Protein AF-A0ABD5SDT8-F1 (afdb_monomer_lite)

Foldseek 3Di:
DAQVLCVLLVVLVWDWDHDPAQKIFTADDPQLVVVLVVVVDPWDADPVGTIMDGRPPVCDPVNSVVSSVSSSVRHD

Secondary structure (DSSP, 8-state):
-HHHH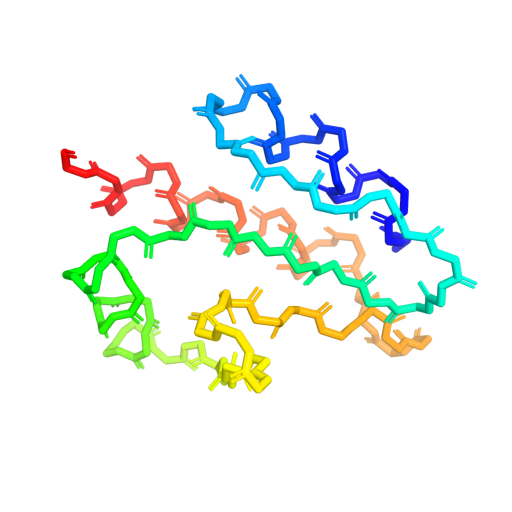HHHHHHTT--EE--SSSEEEE---HHHHHHHHHTT---EE-TTS-EEEE--TT--HHHHHHHHHHHHHH--

InterPro domains:
  IPR015422 Pyridoxal phosphate-dependent transferase, small domain [G3DSA:3.90.1150.10] (1-76)
  IPR015424 Pyridoxal phosphate-dependent transferase [SSF53383] (2-73)

Organism: NCBI:txid175631

Structure (mmCIF, N/CA/C/O backbone):
data_AF-A0ABD5SDT8-F1
#
_entry.id   AF-A0ABD5SDT8-F1
#
loop_
_atom_site.group_PDB
_atom_site.id
_atom_site.type_symbol
_atom_site.label_atom_id
_atom_site.label_alt_id
_atom_site.label_comp_id
_atom_site.label_asym_id
_atom_site.label_entity_id
_atom_site.label_seq_id
_atom_site.pdbx_PDB_ins_code
_atom_site.Cartn_x
_atom_site.Cartn_y
_atom_site.Cartn_z
_atom_site.occupancy
_atom_site.B_iso_or_equiv
_atom_site.auth_seq_id
_atom_site.auth_comp_id
_atom_site.auth_asym_id
_atom_site.auth_atom_id
_atom_site.pdbx_PDB_model_num
ATOM 1 N N . ASP A 1 1 ? 5.773 -4.123 -9.246 1.00 88.31 1 ASP A N 1
ATOM 2 C CA . ASP A 1 1 ? 5.844 -3.010 -10.203 1.00 88.31 1 ASP A CA 1
ATOM 3 C C . ASP A 1 1 ? 5.189 -1.822 -9.526 1.00 88.31 1 ASP A C 1
ATOM 5 O O . ASP A 1 1 ? 4.069 -1.985 -9.047 1.00 88.31 1 ASP A O 1
ATOM 9 N N . ALA A 1 2 ? 5.936 -0.729 -9.369 1.00 94.38 2 ALA A N 1
ATOM 10 C CA . ALA A 1 2 ? 5.505 0.441 -8.611 1.00 94.38 2 ALA A CA 1
ATOM 11 C C . ALA A 1 2 ? 4.366 1.179 -9.322 1.00 94.38 2 ALA A C 1
ATOM 13 O O . ALA A 1 2 ? 3.404 1.549 -8.662 1.00 94.38 2 ALA A O 1
ATOM 14 N N . THR A 1 3 ? 4.420 1.289 -10.654 1.00 94.62 3 THR A N 1
ATOM 15 C CA . THR A 1 3 ? 3.361 1.923 -11.451 1.00 94.62 3 THR A CA 1
ATOM 16 C C . THR A 1 3 ? 2.040 1.189 -11.269 1.00 94.62 3 THR A C 1
ATOM 18 O O . THR A 1 3 ? 1.044 1.790 -10.896 1.00 94.62 3 THR A O 1
ATOM 21 N N . TRP A 1 4 ? 2.052 -0.142 -11.390 1.00 95.69 4 TRP A N 1
ATOM 22 C CA . TRP A 1 4 ? 0.833 -0.920 -11.169 1.00 95.69 4 TRP A CA 1
ATOM 23 C C . TRP A 1 4 ? 0.278 -0.769 -9.749 1.00 95.69 4 TRP A C 1
ATOM 25 O O . TRP A 1 4 ? -0.930 -0.699 -9.573 1.00 95.69 4 TRP A O 1
ATOM 35 N N . LEU A 1 5 ? 1.136 -0.750 -8.723 1.00 96.75 5 LEU A N 1
ATOM 36 C CA . LEU A 1 5 ? 0.651 -0.560 -7.357 1.00 96.75 5 LEU A CA 1
ATOM 37 C C . LEU A 1 5 ? 0.027 0.831 -7.184 1.00 96.75 5 LEU A C 1
ATOM 39 O O . LEU A 1 5 ? -1.006 0.936 -6.532 1.00 96.75 5 LEU A O 1
ATOM 43 N N . ALA A 1 6 ? 0.638 1.868 -7.761 1.00 97.06 6 ALA A N 1
ATOM 44 C CA . ALA A 1 6 ? 0.100 3.222 -7.731 1.00 97.06 6 ALA A CA 1
ATOM 45 C C . ALA A 1 6 ? -1.304 3.279 -8.352 1.00 97.06 6 ALA A C 1
ATOM 47 O O . ALA A 1 6 ? -2.219 3.779 -7.704 1.00 97.06 6 ALA A O 1
ATOM 48 N N . ASP A 1 7 ? -1.497 2.677 -9.529 1.00 96.81 7 ASP A N 1
ATOM 49 C CA . ASP A 1 7 ? -2.800 2.638 -10.208 1.00 96.81 7 ASP A CA 1
ATOM 50 C C . ASP A 1 7 ? -3.889 1.977 -9.346 1.00 96.81 7 ASP A C 1
ATOM 52 O O . ASP A 1 7 ? -5.004 2.486 -9.231 1.00 96.81 7 ASP A O 1
ATOM 56 N N . GLU A 1 8 ? -3.574 0.849 -8.704 1.00 97.81 8 GLU A N 1
ATOM 57 C CA . GLU A 1 8 ? -4.535 0.122 -7.864 1.00 97.81 8 GLU A CA 1
ATOM 58 C C . GLU A 1 8 ? -4.871 0.892 -6.579 1.00 97.81 8 GLU A C 1
ATOM 60 O O . GLU A 1 8 ? -6.019 0.904 -6.141 1.00 97.81 8 GLU A O 1
ATOM 65 N N . VAL A 1 9 ? -3.886 1.561 -5.976 1.00 96.38 9 VAL A N 1
ATOM 66 C CA . VAL A 1 9 ? -4.098 2.389 -4.781 1.00 96.38 9 VAL A CA 1
ATOM 67 C C . VAL A 1 9 ? -4.945 3.624 -5.111 1.00 96.38 9 VAL A C 1
ATOM 69 O O . VAL A 1 9 ? -5.864 3.947 -4.357 1.00 96.38 9 VAL A O 1
ATOM 72 N N . VAL A 1 10 ? -4.711 4.258 -6.265 1.00 96.44 10 VAL A N 1
ATOM 73 C CA . VAL A 1 10 ? -5.562 5.345 -6.777 1.00 96.44 10 VAL A CA 1
ATOM 74 C C . VAL A 1 10 ? -6.987 4.847 -7.024 1.00 96.44 10 VAL A C 1
ATOM 76 O O . VAL A 1 10 ? -7.949 5.512 -6.642 1.00 96.44 10 VAL A O 1
ATOM 79 N N . ALA A 1 11 ? -7.155 3.645 -7.581 1.00 96.12 11 ALA A N 1
ATOM 80 C CA . ALA A 1 11 ? -8.474 3.039 -7.773 1.00 96.12 11 ALA A CA 1
ATOM 81 C C . ALA A 1 11 ? -9.216 2.754 -6.448 1.00 96.12 11 ALA A C 1
ATOM 83 O O . ALA A 1 11 ? -10.449 2.735 -6.429 1.00 96.12 11 ALA A O 1
ATOM 84 N N . LEU A 1 12 ? -8.492 2.577 -5.335 1.00 94.44 12 LEU A N 1
ATOM 85 C CA . LEU A 1 12 ? -9.063 2.471 -3.985 1.00 94.44 12 LEU A CA 1
ATOM 86 C C . LEU A 1 12 ? -9.437 3.831 -3.364 1.00 94.44 12 LEU A C 1
ATOM 88 O O . LEU A 1 12 ? -10.083 3.847 -2.313 1.00 94.44 12 LEU A O 1
ATOM 92 N N . GLY A 1 13 ? -9.098 4.945 -4.021 1.00 95.50 13 GLY A N 1
ATOM 93 C CA . GLY A 1 13 ? -9.456 6.305 -3.615 1.00 95.50 13 GLY A CA 1
ATOM 94 C C . GLY A 1 13 ? -8.390 7.038 -2.802 1.00 95.50 13 GLY A C 1
ATOM 95 O O . GLY A 1 13 ? -8.723 8.025 -2.152 1.00 95.50 13 GLY A O 1
ATOM 96 N N . TYR A 1 14 ? -7.143 6.562 -2.809 1.00 95.44 14 TYR A N 1
ATOM 97 C CA . TYR A 1 14 ? -6.029 7.229 -2.136 1.00 95.44 14 TYR A CA 1
ATOM 98 C C . TYR A 1 14 ? -5.199 8.072 -3.097 1.00 95.44 14 TYR A C 1
ATOM 100 O O . TYR A 1 14 ? -5.012 7.709 -4.260 1.00 95.44 14 TYR A O 1
ATOM 108 N N . ASP A 1 15 ? -4.629 9.149 -2.568 1.00 93.56 15 ASP A N 1
ATOM 109 C CA . ASP A 1 15 ? -3.673 9.966 -3.296 1.00 93.56 15 ASP A CA 1
ATOM 110 C C . ASP A 1 15 ? -2.283 9.321 -3.269 1.00 93.56 15 ASP A C 1
ATOM 112 O O . ASP A 1 15 ? -1.797 8.842 -2.237 1.00 93.56 15 ASP A O 1
ATOM 116 N N . VAL A 1 16 ? -1.646 9.300 -4.439 1.00 93.00 16 VAL A N 1
ATOM 117 C CA . VAL A 1 16 ? -0.336 8.690 -4.660 1.00 93.00 16 VAL A CA 1
ATOM 118 C C . VAL A 1 16 ? 0.561 9.668 -5.400 1.00 93.00 16 VAL A C 1
ATOM 120 O O . VAL A 1 16 ? 0.160 10.245 -6.410 1.00 93.00 16 VAL A O 1
ATOM 123 N N . THR A 1 17 ? 1.802 9.807 -4.940 1.00 90.88 17 THR A N 1
ATOM 124 C CA . THR A 1 17 ? 2.836 10.510 -5.707 1.00 90.88 17 THR A CA 1
ATOM 125 C C . THR A 1 17 ? 3.324 9.615 -6.851 1.00 90.88 17 THR A C 1
ATOM 127 O O . THR A 1 17 ? 3.683 8.456 -6.617 1.00 90.88 17 THR A O 1
ATOM 130 N N . GLU A 1 18 ? 3.360 10.146 -8.081 1.00 85.94 18 GLU A N 1
ATOM 131 C CA . GLU A 1 18 ? 3.728 9.377 -9.277 1.00 85.94 18 GLU A CA 1
ATOM 132 C C . GLU A 1 18 ? 5.118 8.711 -9.129 1.00 85.94 18 GLU A C 1
ATOM 134 O O . GLU A 1 18 ? 6.099 9.392 -8.807 1.00 85.94 18 GLU A O 1
ATOM 139 N N . PRO A 1 19 ? 5.239 7.379 -9.324 1.00 87.56 19 PRO A N 1
ATOM 140 C CA . PRO A 1 19 ? 6.500 6.675 -9.092 1.00 87.56 19 PRO A CA 1
ATOM 141 C C . PRO A 1 19 ? 7.563 6.949 -10.168 1.00 87.56 19 PRO A C 1
ATOM 143 O O . PRO A 1 19 ? 7.468 6.449 -11.285 1.00 87.56 19 PRO A O 1
ATOM 146 N N . GLU A 1 20 ? 8.657 7.623 -9.806 1.00 84.88 20 GLU A N 1
ATOM 147 C CA . GLU A 1 20 ? 9.886 7.693 -10.634 1.00 84.88 20 GLU A CA 1
ATOM 148 C C . GLU A 1 20 ? 10.947 6.646 -10.226 1.00 84.88 20 GLU A C 1
ATOM 150 O O . GLU A 1 20 ? 11.970 6.451 -10.884 1.00 84.88 20 GLU A O 1
ATOM 155 N N . LEU A 1 21 ? 10.708 5.956 -9.111 1.00 88.94 21 LEU A N 1
ATOM 156 C CA . LEU A 1 21 ? 11.575 4.956 -8.489 1.00 88.94 21 LEU A CA 1
ATOM 157 C C . LEU A 1 21 ? 10.762 3.684 -8.198 1.00 88.94 21 LEU A C 1
ATOM 159 O O . LEU A 1 21 ? 9.534 3.711 -8.272 1.00 88.94 21 LEU A O 1
ATOM 163 N N . PRO A 1 22 ? 11.393 2.556 -7.815 1.00 93.31 22 PRO A N 1
ATOM 164 C CA . PRO A 1 22 ? 10.669 1.352 -7.405 1.00 93.31 22 PRO A CA 1
ATOM 165 C C . PRO A 1 22 ? 10.0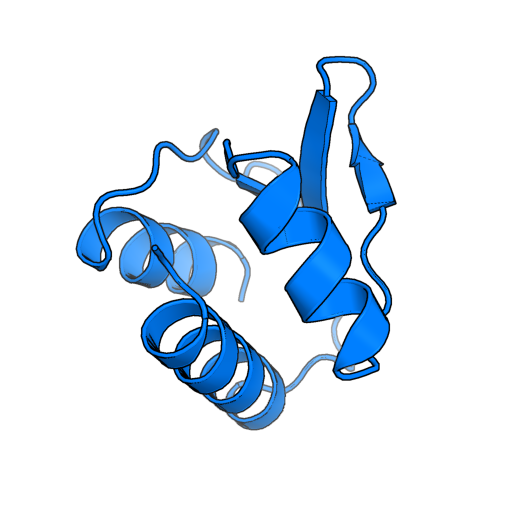49 1.511 -6.004 1.00 93.31 22 PRO A C 1
ATOM 167 O O . PRO A 1 22 ? 10.271 0.691 -5.115 1.00 93.31 22 PRO A O 1
ATOM 170 N N . LEU A 1 23 ? 9.293 2.581 -5.773 1.00 93.88 23 LEU A N 1
ATOM 171 C CA . LEU A 1 23 ? 8.550 2.845 -4.549 1.00 93.88 23 LEU A CA 1
ATOM 172 C C . LEU A 1 23 ? 7.272 3.619 -4.859 1.00 93.88 23 LEU A C 1
ATOM 174 O O . LEU A 1 23 ? 7.219 4.360 -5.831 1.00 93.88 23 LEU A O 1
ATOM 178 N N . VAL A 1 24 ? 6.276 3.467 -3.997 1.00 96.38 24 VAL A N 1
ATOM 179 C CA . VAL A 1 24 ? 5.020 4.216 -4.034 1.00 96.38 24 VAL A CA 1
ATOM 180 C C . VAL A 1 24 ? 4.867 4.936 -2.699 1.00 96.38 24 VAL A C 1
ATOM 182 O O . VAL A 1 24 ? 5.044 4.310 -1.647 1.00 96.38 24 VAL A O 1
ATOM 185 N N . ALA A 1 25 ? 4.590 6.238 -2.745 1.00 96.62 25 ALA A N 1
ATOM 186 C CA . ALA A 1 25 ? 4.221 7.039 -1.584 1.00 96.62 25 ALA A CA 1
ATOM 187 C C . ALA A 1 25 ? 2.710 7.290 -1.627 1.00 96.62 25 ALA A C 1
ATOM 189 O O . ALA A 1 25 ? 2.204 7.756 -2.644 1.00 96.62 25 ALA A O 1
ATOM 190 N N . VAL A 1 26 ? 2.009 6.911 -0.560 1.00 96.50 26 VAL A N 1
ATOM 191 C CA . VAL A 1 26 ? 0.546 6.931 -0.463 1.00 96.50 26 VAL A CA 1
ATOM 192 C C . VAL A 1 26 ? 0.140 7.742 0.757 1.00 96.50 26 VAL A C 1
ATOM 194 O O . VAL A 1 26 ? 0.625 7.462 1.860 1.00 96.50 26 VAL A O 1
ATOM 197 N N . ASP A 1 27 ? -0.764 8.702 0.588 1.00 95.94 27 ASP A N 1
ATOM 198 C CA . ASP A 1 27 ? -1.357 9.401 1.725 1.00 95.94 27 ASP A CA 1
ATOM 199 C C . ASP A 1 27 ? -2.394 8.494 2.404 1.00 95.94 27 ASP A C 1
ATOM 201 O O . ASP A 1 27 ? -3.486 8.252 1.886 1.00 95.94 27 ASP A O 1
ATOM 205 N N . LEU A 1 28 ? -2.009 7.915 3.543 1.00 95.69 28 LEU A N 1
ATOM 206 C CA . LEU A 1 28 ? -2.860 7.040 4.342 1.00 95.69 28 LEU A CA 1
ATOM 207 C C . LEU A 1 28 ? -3.168 7.710 5.683 1.00 95.69 28 LEU A C 1
ATOM 209 O O . LEU A 1 28 ? -2.230 8.165 6.349 1.00 95.69 28 LEU A O 1
ATOM 213 N N . PRO A 1 29 ? -4.431 7.657 6.155 1.00 95.50 29 PRO A N 1
ATOM 214 C CA . PRO A 1 29 ? -4.761 8.039 7.520 1.00 95.50 29 PRO A CA 1
ATOM 215 C C . PRO A 1 29 ? -3.894 7.285 8.533 1.00 95.50 29 PRO A C 1
ATOM 217 O O . PRO A 1 29 ? -3.630 6.089 8.369 1.00 95.50 29 PRO A O 1
ATOM 220 N N . ASP A 1 3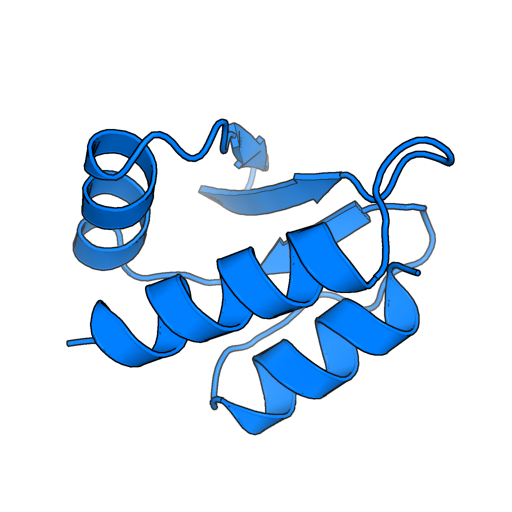0 ? -3.499 7.958 9.617 1.00 95.56 30 ASP A N 1
ATOM 221 C CA . ASP A 1 30 ? -2.618 7.378 10.640 1.00 95.56 30 ASP A CA 1
ATOM 222 C C . ASP A 1 30 ? -3.156 6.063 11.211 1.00 95.56 30 ASP A C 1
ATOM 224 O O . ASP A 1 30 ? -2.407 5.096 11.347 1.00 95.56 30 ASP A O 1
ATOM 228 N N . THR A 1 31 ? -4.469 5.987 11.431 1.00 96.31 31 THR A N 1
ATOM 229 C CA . THR A 1 31 ? -5.152 4.776 11.904 1.00 96.31 31 THR A CA 1
ATOM 230 C C . THR A 1 31 ? -5.021 3.607 10.927 1.00 96.31 31 THR A C 1
ATOM 232 O O . THR A 1 31 ? -4.795 2.475 11.348 1.00 96.31 31 THR A O 1
ATOM 235 N N . THR A 1 32 ? -5.111 3.865 9.617 1.00 97.19 32 THR A N 1
ATOM 236 C CA . THR A 1 32 ? -4.945 2.840 8.573 1.00 97.19 32 THR A CA 1
ATOM 237 C C . THR A 1 32 ? -3.491 2.375 8.504 1.00 97.19 32 THR A C 1
ATOM 239 O O . THR A 1 32 ? -3.223 1.176 8.418 1.00 97.19 32 THR A O 1
ATOM 242 N N . PHE A 1 33 ? -2.536 3.307 8.590 1.00 97.44 33 PHE A N 1
ATOM 243 C CA . PHE A 1 33 ? -1.108 2.985 8.599 1.00 97.44 33 PHE A CA 1
ATOM 244 C C . PHE A 1 33 ? -0.721 2.108 9.797 1.00 97.44 33 PHE A C 1
ATOM 246 O O . PHE A 1 33 ? -0.011 1.115 9.629 1.00 97.44 33 PHE A O 1
ATOM 253 N N . GLU A 1 34 ? -1.183 2.457 10.998 1.00 97.25 34 GLU A N 1
ATOM 254 C CA . GLU A 1 34 ? -0.925 1.686 12.217 1.00 97.25 34 GLU A CA 1
ATOM 255 C C . GLU A 1 34 ? -1.565 0.298 12.144 1.00 97.25 34 GLU A C 1
ATOM 257 O O . GLU A 1 34 ? -0.875 -0.700 12.351 1.00 97.25 34 GLU A O 1
ATOM 262 N N . ALA A 1 35 ? -2.827 0.208 11.718 1.00 97.69 35 ALA A N 1
ATOM 263 C CA . ALA A 1 35 ? -3.519 -1.069 11.567 1.00 97.69 35 ALA A CA 1
ATOM 264 C C . ALA A 1 35 ? -2.844 -2.007 10.546 1.00 97.69 35 ALA A C 1
ATOM 266 O O . ALA A 1 35 ? -2.779 -3.219 10.764 1.00 97.69 35 ALA A O 1
ATOM 267 N N . LEU A 1 36 ? -2.278 -1.476 9.456 1.00 97.81 36 LEU A N 1
ATOM 268 C CA . LEU A 1 36 ? -1.474 -2.270 8.518 1.00 97.81 36 LEU A CA 1
ATOM 269 C C . LEU A 1 36 ? -0.193 -2.806 9.171 1.00 97.81 36 LEU A C 1
ATOM 271 O O . LEU A 1 36 ? 0.190 -3.953 8.931 1.00 97.81 36 LEU A O 1
ATOM 275 N N . ARG A 1 37 ? 0.472 -2.008 10.013 1.00 97.44 37 ARG A N 1
ATOM 276 C CA . ARG A 1 37 ? 1.662 -2.464 10.747 1.00 97.44 37 ARG A CA 1
ATOM 277 C C . ARG A 1 37 ? 1.322 -3.539 11.770 1.00 97.44 37 ARG A C 1
ATOM 279 O O . ARG A 1 37 ? 2.062 -4.517 11.861 1.00 97.44 37 ARG A O 1
ATOM 286 N N . ASP A 1 38 ? 0.199 -3.397 12.465 1.00 97.62 38 ASP A N 1
ATOM 287 C CA . ASP A 1 38 ? -0.308 -4.400 13.406 1.00 97.62 38 ASP A CA 1
ATOM 288 C C . ASP A 1 38 ? -0.703 -5.704 12.696 1.00 97.62 38 ASP A C 1
ATOM 290 O O . ASP A 1 38 ? -0.496 -6.793 13.232 1.00 97.62 38 ASP A O 1
ATOM 294 N N . ALA A 1 39 ? -1.171 -5.618 11.446 1.00 96.75 39 ALA A N 1
ATOM 295 C CA . ALA A 1 39 ? -1.390 -6.770 10.569 1.00 96.75 39 ALA A CA 1
ATOM 296 C C . ALA A 1 39 ? -0.083 -7.417 10.051 1.00 96.75 39 ALA A C 1
ATOM 298 O O . ALA A 1 39 ? -0.123 -8.429 9.353 1.00 96.75 39 ALA A O 1
ATOM 299 N N . GLY A 1 40 ? 1.084 -6.868 10.405 1.00 97.25 40 GLY A N 1
ATOM 300 C CA . GLY A 1 40 ? 2.400 -7.425 10.089 1.00 97.25 40 GLY A CA 1
ATOM 301 C C . GLY A 1 40 ? 3.101 -6.788 8.888 1.00 97.25 40 GLY A C 1
ATOM 302 O O . GLY A 1 40 ? 4.221 -7.194 8.554 1.00 97.25 40 GLY A O 1
ATOM 303 N N . TRP A 1 41 ? 2.506 -5.774 8.247 1.00 97.50 41 TRP A N 1
ATOM 304 C CA . TRP A 1 41 ? 3.135 -5.090 7.118 1.00 97.50 41 TRP A CA 1
ATOM 305 C C . TRP A 1 41 ? 4.306 -4.215 7.572 1.00 97.50 41 TRP A C 1
ATOM 307 O O . TRP A 1 41 ? 4.195 -3.343 8.436 1.00 97.50 41 TRP A O 1
ATOM 317 N N . LYS A 1 42 ? 5.465 -4.408 6.938 1.00 95.31 42 LYS A N 1
ATOM 318 C CA . LYS A 1 42 ? 6.676 -3.623 7.210 1.00 95.31 42 LYS A CA 1
ATOM 319 C C . LYS A 1 42 ? 6.655 -2.310 6.429 1.00 95.31 42 LYS A C 1
ATOM 321 O O . LYS A 1 42 ? 7.346 -2.170 5.423 1.00 95.31 42 LYS A O 1
ATOM 326 N N . LEU A 1 43 ? 5.860 -1.355 6.903 1.00 95.38 43 LEU A N 1
ATOM 327 C CA . LEU A 1 43 ? 5.741 -0.023 6.310 1.00 95.38 43 LEU A CA 1
ATOM 328 C C . LEU A 1 43 ? 6.642 1.007 6.998 1.00 95.38 43 LEU A C 1
ATOM 330 O O . LEU A 1 43 ? 6.944 0.934 8.190 1.00 95.38 43 LEU A O 1
ATOM 334 N N . SER A 1 44 ? 7.050 2.005 6.223 1.00 95.69 44 SER A N 1
ATOM 335 C CA . SER A 1 44 ? 7.778 3.189 6.691 1.00 95.69 44 SER A CA 1
ATOM 336 C C . SER A 1 44 ? 7.078 4.444 6.183 1.00 95.69 44 SER A C 1
ATOM 338 O O . SER A 1 44 ? 6.271 4.337 5.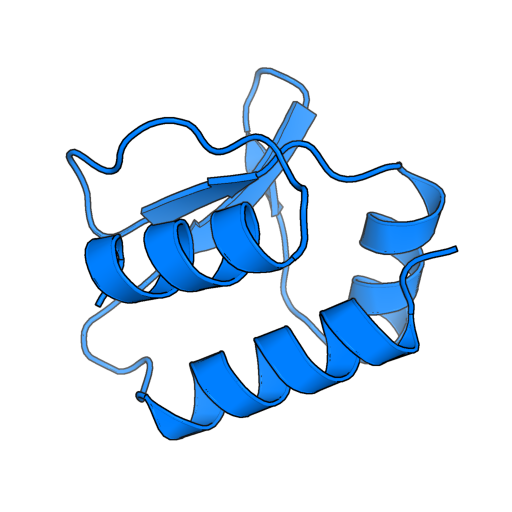261 1.00 95.69 44 SER A O 1
ATOM 340 N N . ARG A 1 45 ? 7.386 5.611 6.757 1.00 95.75 45 ARG A N 1
ATOM 341 C CA . ARG A 1 45 ? 6.905 6.896 6.236 1.00 95.75 45 ARG A CA 1
ATOM 342 C C . ARG A 1 45 ? 7.974 7.625 5.429 1.00 95.75 45 ARG A C 1
ATOM 344 O O . ARG A 1 45 ? 9.171 7.422 5.656 1.00 95.75 45 ARG A O 1
ATOM 351 N N . THR A 1 46 ? 7.540 8.453 4.485 1.00 94.25 46 THR A N 1
ATOM 352 C CA . THR A 1 46 ? 8.386 9.467 3.845 1.00 94.25 46 THR A CA 1
ATOM 353 C C . THR A 1 46 ? 8.679 10.601 4.833 1.00 94.25 46 THR A C 1
ATOM 355 O O . THR A 1 46 ? 8.107 10.662 5.923 1.00 94.25 46 THR A O 1
ATOM 358 N N . GLY A 1 47 ? 9.569 11.526 4.461 1.00 91.88 47 GLY A N 1
ATOM 359 C CA . GLY A 1 47 ? 9.792 12.742 5.252 1.00 91.88 47 GLY A CA 1
ATOM 360 C C . GLY A 1 47 ? 8.565 13.662 5.319 1.00 91.88 47 GLY A C 1
ATOM 361 O O . GLY A 1 47 ? 8.473 14.465 6.240 1.00 91.88 47 GLY A O 1
ATOM 362 N N . ALA A 1 48 ? 7.626 13.519 4.377 1.00 91.75 48 ALA A N 1
ATOM 363 C CA . ALA A 1 48 ? 6.367 14.258 4.330 1.00 91.75 48 ALA A CA 1
ATOM 364 C C . ALA A 1 48 ? 5.221 13.549 5.075 1.00 91.75 48 ALA A C 1
ATOM 366 O O . ALA A 1 48 ? 4.143 14.113 5.209 1.00 91.75 48 ALA A O 1
ATOM 367 N N . GLY A 1 49 ? 5.451 12.337 5.589 1.00 94.00 49 GLY A N 1
ATOM 368 C CA . GLY A 1 49 ? 4.465 11.587 6.363 1.00 94.00 49 GLY A CA 1
ATOM 369 C C . GLY A 1 49 ? 3.684 10.542 5.569 1.00 94.00 49 GLY A C 1
ATOM 370 O O . GLY A 1 49 ? 3.027 9.722 6.192 1.00 94.00 49 GLY A O 1
ATOM 371 N N . GLU A 1 50 ? 3.800 10.465 4.246 1.00 95.94 50 GLU A N 1
ATOM 372 C CA . GLU A 1 50 ? 3.105 9.444 3.444 1.00 95.94 50 GLU A CA 1
ATOM 373 C C . GLU A 1 50 ? 3.609 8.033 3.773 1.00 95.94 50 GLU A C 1
ATOM 375 O O . GLU A 1 50 ? 4.787 7.828 4.087 1.00 95.94 50 GLU A O 1
ATOM 380 N N . ALA A 1 51 ? 2.747 7.029 3.642 1.00 96.94 51 ALA A N 1
ATOM 381 C CA . ALA A 1 51 ? 3.154 5.635 3.707 1.00 96.94 51 ALA A CA 1
ATOM 382 C C . ALA A 1 51 ? 4.004 5.273 2.482 1.00 96.94 51 ALA A C 1
ATOM 384 O O . ALA A 1 51 ? 3.637 5.562 1.348 1.00 96.94 51 ALA A O 1
ATOM 385 N N . ARG A 1 52 ? 5.136 4.598 2.696 1.00 96.44 52 ARG A N 1
ATOM 386 C CA . ARG A 1 52 ? 6.058 4.192 1.629 1.00 96.44 52 ARG A CA 1
ATOM 387 C C . ARG A 1 52 ? 6.079 2.680 1.451 1.00 96.44 52 ARG A C 1
ATOM 389 O O . ARG A 1 52 ? 6.525 1.959 2.350 1.00 96.44 52 ARG A O 1
ATOM 396 N N . VAL A 1 53 ? 5.725 2.226 0.249 1.00 95.88 53 VAL A N 1
ATOM 397 C CA . VAL A 1 53 ? 5.836 0.829 -0.192 1.00 95.88 53 VAL A CA 1
ATOM 398 C C . VAL A 1 53 ? 6.970 0.706 -1.204 1.00 95.88 53 VAL A C 1
ATOM 400 O O . VAL A 1 53 ? 6.907 1.286 -2.283 1.00 95.88 53 VAL A O 1
ATOM 403 N N . VAL A 1 54 ? 8.023 -0.047 -0.879 1.00 95.25 54 VAL A N 1
ATOM 404 C CA . VAL A 1 54 ? 9.172 -0.238 -1.781 1.00 95.25 54 VAL A CA 1
ATOM 405 C C . VAL A 1 54 ? 8.973 -1.505 -2.614 1.00 95.25 54 VAL A C 1
ATOM 407 O O . VAL A 1 54 ? 8.920 -2.609 -2.081 1.00 95.25 54 VAL A O 1
ATOM 410 N N . CYS A 1 55 ? 8.906 -1.354 -3.932 1.00 94.31 55 CYS A N 1
ATOM 411 C CA . CYS A 1 55 ? 8.705 -2.415 -4.916 1.00 94.31 55 CYS A CA 1
ATOM 412 C C . CYS A 1 55 ? 10.042 -2.941 -5.472 1.00 94.31 55 CYS A C 1
ATOM 414 O O . CYS A 1 55 ? 10.305 -2.852 -6.671 1.00 94.31 55 CYS A O 1
ATOM 416 N N . MET A 1 56 ? 10.896 -3.493 -4.606 1.00 93.69 56 MET A N 1
ATOM 417 C CA . MET A 1 56 ? 12.152 -4.134 -5.029 1.00 93.69 56 MET A CA 1
ATOM 418 C C . MET A 1 56 ? 11.894 -5.389 -5.887 1.00 93.69 56 MET A C 1
ATOM 420 O O . MET A 1 56 ? 10.816 -5.971 -5.795 1.00 93.69 56 MET A O 1
ATOM 424 N N . PRO A 1 57 ? 12.879 -5.890 -6.659 1.00 92.62 57 PRO A N 1
ATOM 425 C CA . PRO A 1 57 ? 12.687 -7.043 -7.551 1.00 92.62 57 PRO A CA 1
ATOM 426 C C . PRO A 1 57 ? 12.165 -8.331 -6.889 1.00 92.62 57 PRO A C 1
ATOM 428 O O . PRO A 1 57 ? 11.560 -9.160 -7.557 1.00 92.62 57 PRO A O 1
ATOM 431 N N . HIS A 1 58 ? 12.392 -8.512 -5.584 1.00 92.12 58 HIS A N 1
ATOM 432 C CA . HIS A 1 58 ? 11.887 -9.661 -4.823 1.00 92.12 58 HIS A CA 1
ATOM 433 C C . HIS A 1 58 ? 10.420 -9.511 -4.384 1.00 92.12 58 HIS A C 1
ATOM 435 O O . HIS A 1 58 ? 9.835 -10.460 -3.867 1.00 92.12 58 HIS A O 1
ATOM 441 N N . VAL A 1 59 ? 9.826 -8.328 -4.553 1.00 94.81 59 VAL A N 1
ATOM 442 C CA . VAL A 1 59 ? 8.421 -8.077 -4.237 1.00 94.81 59 VAL A CA 1
ATOM 443 C C . VAL A 1 59 ? 7.570 -8.586 -5.392 1.00 94.81 59 VAL A C 1
ATOM 445 O O . VAL A 1 59 ? 7.581 -8.043 -6.499 1.00 94.81 59 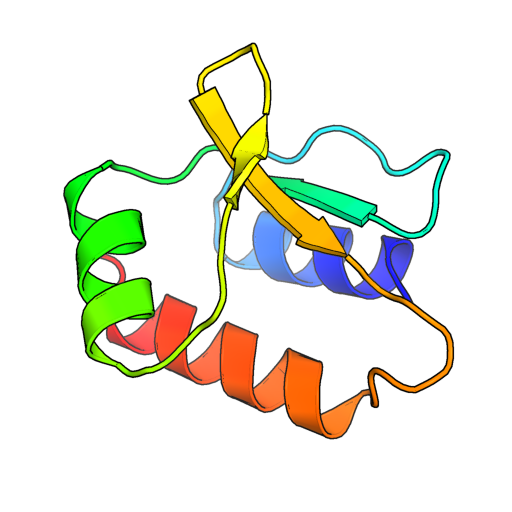VAL A O 1
ATOM 448 N N . THR A 1 60 ? 6.827 -9.656 -5.134 1.00 95.44 60 THR A N 1
ATOM 449 C CA . THR A 1 60 ? 5.993 -10.306 -6.143 1.00 95.44 60 THR A CA 1
ATOM 450 C C . THR A 1 60 ? 4.667 -9.572 -6.326 1.00 95.44 60 THR A C 1
ATOM 452 O O . THR A 1 60 ? 4.184 -8.865 -5.441 1.00 95.44 60 THR A O 1
ATOM 455 N N . ARG A 1 61 ? 4.025 -9.778 -7.483 1.00 95.56 61 ARG A N 1
ATOM 456 C CA . ARG A 1 61 ? 2.667 -9.268 -7.729 1.00 95.56 61 ARG A CA 1
ATOM 457 C C . ARG A 1 61 ? 1.660 -9.809 -6.710 1.00 95.56 61 ARG A C 1
ATOM 459 O O . ARG A 1 61 ? 0.760 -9.084 -6.315 1.00 95.56 61 ARG A O 1
ATOM 466 N N . GLU A 1 62 ? 1.825 -11.058 -6.288 1.00 97.25 62 GLU A N 1
ATOM 467 C CA . GLU A 1 62 ? 0.991 -11.697 -5.268 1.00 97.25 62 GLU A CA 1
ATOM 468 C C . GLU A 1 62 ? 1.102 -10.990 -3.913 1.00 97.25 62 GLU A C 1
ATOM 470 O O . GLU A 1 62 ? 0.079 -10.658 -3.323 1.00 97.25 62 GLU A O 1
ATOM 475 N N . ALA A 1 63 ? 2.320 -10.660 -3.467 1.00 96.25 63 ALA A N 1
ATOM 476 C CA . ALA A 1 63 ? 2.525 -9.911 -2.228 1.00 96.25 63 ALA A CA 1
ATOM 477 C C . ALA A 1 63 ? 1.854 -8.529 -2.275 1.00 96.25 63 ALA A C 1
ATOM 479 O O . ALA A 1 63 ? 1.228 -8.110 -1.306 1.00 96.25 63 ALA A O 1
ATOM 480 N N . LEU A 1 64 ? 1.926 -7.841 -3.419 1.00 96.81 64 LEU A N 1
ATOM 481 C CA . LEU A 1 64 ? 1.252 -6.554 -3.589 1.00 96.81 64 LEU A CA 1
ATOM 482 C C . LEU A 1 64 ? -0.280 -6.688 -3.618 1.00 96.81 64 LEU A C 1
ATOM 484 O O . LEU A 1 64 ? -0.973 -5.826 -3.091 1.00 96.81 64 LEU A O 1
ATOM 488 N N . ARG A 1 65 ? -0.825 -7.772 -4.186 1.00 97.62 65 ARG A N 1
ATOM 489 C CA . ARG A 1 65 ? -2.269 -8.059 -4.112 1.00 97.62 65 ARG A CA 1
ATOM 490 C C . ARG A 1 65 ? -2.719 -8.343 -2.682 1.00 97.62 65 ARG A C 1
ATOM 492 O O . ARG A 1 65 ? -3.770 -7.858 -2.287 1.00 97.62 65 ARG A O 1
ATOM 499 N N . ALA A 1 66 ? -1.927 -9.090 -1.913 1.00 97.94 66 ALA A N 1
ATOM 500 C CA . ALA A 1 66 ? -2.205 -9.326 -0.499 1.00 97.94 66 ALA A CA 1
ATOM 501 C C . ALA A 1 66 ? -2.196 -8.011 0.297 1.00 97.94 66 ALA A C 1
ATOM 503 O O . ALA A 1 66 ? -3.094 -7.780 1.100 1.00 97.94 66 ALA A O 1
ATOM 504 N N . PHE A 1 67 ? -1.244 -7.118 0.007 1.00 97.44 67 PHE A N 1
ATOM 505 C CA . PHE A 1 67 ? -1.206 -5.775 0.588 1.00 97.44 67 PHE A CA 1
ATOM 506 C C . PHE A 1 67 ? -2.473 -4.973 0.271 1.00 97.44 67 PHE A C 1
ATOM 508 O O . PHE A 1 67 ? -3.092 -4.433 1.181 1.00 97.44 67 PHE A O 1
ATOM 515 N N . LEU A 1 68 ? -2.889 -4.935 -0.998 1.00 97.62 68 LEU A N 1
ATOM 516 C CA . LEU A 1 68 ? -4.103 -4.228 -1.419 1.00 97.62 68 LEU A CA 1
ATOM 517 C C . LEU A 1 68 ? -5.368 -4.807 -0.773 1.00 97.62 68 LEU A C 1
ATOM 519 O O . LEU A 1 68 ? -6.253 -4.050 -0.391 1.00 97.62 68 LEU A O 1
ATOM 523 N N . ALA A 1 69 ? -5.444 -6.131 -0.613 1.00 97.88 69 ALA A N 1
ATOM 524 C CA . ALA A 1 69 ? -6.568 -6.783 0.051 1.00 97.88 69 ALA A CA 1
ATOM 525 C C . ALA A 1 69 ? -6.662 -6.405 1.538 1.00 97.88 69 ALA A C 1
ATOM 527 O O . ALA A 1 69 ? -7.754 -6.144 2.040 1.00 97.88 69 ALA A O 1
ATOM 528 N N . ASP A 1 70 ? -5.530 -6.340 2.245 1.00 97.88 70 ASP A N 1
ATOM 529 C CA . ASP A 1 70 ? -5.519 -5.866 3.629 1.00 97.88 70 ASP A CA 1
ATOM 530 C C . ASP A 1 70 ? -5.817 -4.370 3.728 1.00 97.88 70 ASP A C 1
ATOM 532 O O . ASP A 1 70 ? -6.571 -3.970 4.612 1.00 97.88 70 ASP A O 1
ATOM 536 N N . LEU A 1 71 ? -5.290 -3.551 2.814 1.00 97.31 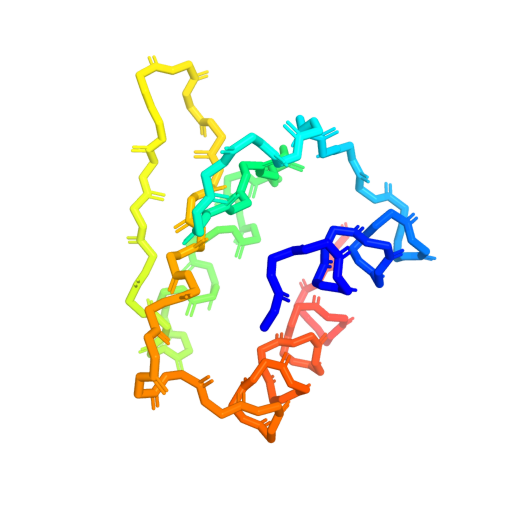71 LEU A N 1
ATOM 537 C CA . LEU A 1 71 ? -5.598 -2.124 2.748 1.00 97.31 71 LEU A CA 1
ATOM 538 C C . LEU A 1 71 ? -7.105 -1.886 2.559 1.00 97.31 71 LEU A C 1
ATOM 540 O O . LEU A 1 71 ? -7.697 -1.126 3.320 1.00 97.31 71 LEU A O 1
ATOM 544 N N . ASP A 1 72 ? -7.739 -2.575 1.608 1.00 96.69 72 ASP A N 1
ATOM 545 C CA . ASP A 1 72 ? -9.184 -2.474 1.356 1.00 96.69 72 ASP A CA 1
ATOM 546 C C . ASP A 1 72 ? -10.031 -2.985 2.533 1.00 96.69 72 ASP A C 1
ATOM 548 O O . ASP A 1 72 ? -11.093 -2.438 2.821 1.00 96.69 72 ASP A O 1
ATOM 552 N N . ARG A 1 73 ? -9.549 -3.997 3.262 1.00 96.44 73 ARG A N 1
ATOM 553 C CA . ARG A 1 73 ? -10.211 -4.512 4.469 1.00 96.44 73 ARG A CA 1
ATOM 554 C C . ARG A 1 73 ? -10.092 -3.565 5.668 1.00 96.44 73 ARG A C 1
ATOM 556 O O . ARG A 1 73 ? -10.972 -3.572 6.526 1.00 96.44 73 ARG A O 1
ATOM 563 N N . ILE A 1 74 ? -8.980 -2.839 5.779 1.00 95.31 74 ILE A N 1
ATOM 564 C CA . ILE A 1 74 ? -8.636 -2.004 6.942 1.00 95.31 74 ILE A CA 1
ATOM 565 C C . ILE A 1 74 ? -9.117 -0.560 6.779 1.00 95.31 74 ILE A C 1
ATOM 567 O O . ILE A 1 74 ? -9.385 0.090 7.793 1.00 95.31 74 ILE A O 1
ATOM 571 N N . ARG A 1 75 ? -9.223 -0.048 5.542 1.00 86.62 75 ARG A N 1
ATOM 572 C CA . ARG A 1 75 ? -9.649 1.337 5.303 1.00 86.62 75 ARG A CA 1
ATOM 573 C C . ARG A 1 75 ? -10.957 1.623 6.041 1.00 86.62 75 ARG A C 1
ATOM 575 O O . ARG A 1 75 ? -11.908 0.847 5.963 1.00 86.62 75 ARG A O 1
ATOM 582 N N . THR A 1 76 ? -10.953 2.702 6.815 1.00 67.12 76 THR A N 1
ATOM 583 C CA . THR A 1 76 ? -12.064 3.125 7.678 1.00 67.12 76 THR A CA 1
ATOM 584 C C . THR A 1 76 ? -12.689 4.395 7.134 1.00 67.12 76 THR A C 1
ATOM 586 O O . THR A 1 76 ? -11.913 5.242 6.638 1.00 67.12 76 THR A O 1
#

pLDDT: mean 94.73, std 4.29, range [67.12, 97.94]

Sequence (76 aa):
DATWLADEVVALGYDVTEPELPLVAVDLPDTTFEALRDAGWKLSRTGAGEARVVCMPHVTREALRAFLADLDRIRT

Radius of gyration: 11.18 Å; chains: 1; bounding box: 25×26×25 Å